Protein AF-A0A434CJX5-F1 (afdb_monomer_lite)

Secondary structure (DSSP, 8-state):
--HHHHHHHHHHHHHHHHHHHHHHHHHHTS-HHHHHHHHHTT--HHHHIIIIIHHHHHHHHHHHHHHHHHHHHHHGGGGGGGT--SHHHHHHHHHHHH--HHHHHHHHHHHHHHHHHHHHHHHHHHHHHHHHHHH-

Foldseek 3Di:
DDLVVVLVVVLCVVCVVVLVVLLVVLLVPFDVVLLVVCVVVVDDPVRCCVPGRVVRSCLSSLLVVLVVVLVSVVVSLVSLVVVDDDLNVVLVVVCVVPVPNPVSVVVSVVVNVCVSVVSVVVSVVVNVVSVVVVVD

Sequence (136 aa):
VSLLWRAIMALTIGYSAFISEVFRAGIQAVEKGQIEAAKALGLTRAQRFRLIVFPQAIRTILPPLGNDFVALVKDSSLVSVLGVADITQMGKVYAAGSFRFFETYSITAYIYLILTVGLSLALRALERRLRRQHEE

Radius of gyration: 21.04 Å; chains: 1; bounding box: 51×16×59 Å

Structure (mmCIF, N/CA/C/O backbone):
data_AF-A0A434CJX5-F1
#
_entry.id   AF-A0A434CJX5-F1
#
loop_
_atom_site.group_PDB
_atom_site.id
_atom_site.type_symbol
_atom_site.label_atom_id
_atom_site.label_alt_id
_atom_site.label_comp_id
_atom_site.label_asym_id
_atom_site.label_entity_id
_atom_site.label_seq_id
_atom_site.pdbx_PDB_ins_code
_atom_site.Cartn_x
_atom_site.Cartn_y
_atom_site.Cartn_z
_atom_site.occupancy
_atom_site.B_iso_or_equiv
_atom_site.auth_seq_id
_atom_site.auth_comp_id
_atom_site.auth_asym_id
_atom_site.auth_atom_id
_atom_site.pdbx_PDB_model_num
ATOM 1 N N . VAL A 1 1 ? 27.446 -2.596 3.047 1.00 60.84 1 VAL A N 1
ATOM 2 C CA . VAL A 1 1 ? 25.980 -2.675 2.822 1.00 60.84 1 VAL A CA 1
ATOM 3 C C . VAL A 1 1 ? 25.720 -2.549 1.329 1.00 60.84 1 VAL A C 1
ATOM 5 O O . VAL A 1 1 ? 26.142 -1.549 0.759 1.00 60.84 1 VAL A O 1
ATOM 8 N N . SER A 1 2 ? 25.118 -3.565 0.699 1.00 84.06 2 SER A N 1
ATOM 9 C CA . SER A 1 2 ? 24.783 -3.555 -0.739 1.00 84.06 2 SER A CA 1
ATOM 10 C C . SER A 1 2 ? 23.922 -2.336 -1.107 1.00 84.06 2 SER A C 1
ATOM 12 O O . SER A 1 2 ? 23.131 -1.874 -0.282 1.00 84.06 2 SER A O 1
ATOM 14 N N . LEU A 1 3 ? 24.058 -1.826 -2.338 1.00 82.81 3 LEU A N 1
ATOM 15 C CA . LEU A 1 3 ? 23.244 -0.726 -2.882 1.00 82.81 3 LEU A CA 1
ATOM 16 C C . LEU A 1 3 ? 21.737 -1.003 -2.730 1.00 82.81 3 LEU A C 1
ATOM 18 O O . LEU A 1 3 ? 20.974 -0.106 -2.382 1.00 82.81 3 LEU A O 1
ATOM 22 N N . LEU A 1 4 ? 21.337 -2.269 -2.873 1.00 83.81 4 LEU A N 1
ATOM 23 C CA . LEU A 1 4 ? 19.963 -2.730 -2.680 1.00 83.81 4 LEU A CA 1
ATOM 24 C C . LEU A 1 4 ? 19.443 -2.472 -1.255 1.00 83.81 4 LEU A C 1
ATOM 26 O O . LEU A 1 4 ? 18.337 -1.976 -1.080 1.00 83.81 4 LEU A O 1
ATOM 30 N N . TRP A 1 5 ? 20.246 -2.731 -0.222 1.00 87.06 5 TRP A N 1
ATOM 31 C CA . TRP A 1 5 ? 19.830 -2.484 1.164 1.00 87.06 5 TRP A CA 1
ATOM 32 C C . TRP A 1 5 ? 19.694 -0.994 1.473 1.00 87.06 5 TRP A C 1
ATOM 34 O O . TRP A 1 5 ? 18.794 -0.599 2.209 1.00 87.06 5 TRP A O 1
ATOM 44 N N . ARG A 1 6 ? 20.558 -0.154 0.890 1.00 87.50 6 ARG A N 1
ATOM 45 C CA . ARG A 1 6 ? 20.455 1.308 1.026 1.00 87.50 6 ARG A CA 1
ATOM 46 C C . ARG A 1 6 ? 19.155 1.825 0.417 1.00 87.50 6 ARG A C 1
ATOM 48 O O . ARG A 1 6 ? 18.479 2.636 1.041 1.00 87.50 6 ARG A O 1
ATOM 55 N N . ALA A 1 7 ? 18.788 1.305 -0.750 1.00 86.38 7 ALA A N 1
ATOM 56 C CA . ALA A 1 7 ? 17.527 1.614 -1.407 1.00 86.38 7 ALA A CA 1
ATOM 57 C C . ALA A 1 7 ? 16.306 1.192 -0.589 1.00 86.38 7 ALA A C 1
ATOM 59 O O . ALA A 1 7 ? 15.398 1.993 -0.388 1.00 86.38 7 ALA A O 1
ATOM 60 N N . ILE A 1 8 ? 16.309 -0.043 -0.075 1.00 88.44 8 ILE A N 1
ATOM 61 C CA . ILE A 1 8 ? 15.225 -0.551 0.771 1.00 88.44 8 ILE A CA 1
ATOM 62 C C . ILE A 1 8 ? 15.065 0.334 2.004 1.00 88.44 8 ILE A C 1
ATOM 64 O O . ILE A 1 8 ? 13.947 0.734 2.312 1.00 88.44 8 ILE A O 1
ATOM 68 N N . MET A 1 9 ? 16.158 0.691 2.685 1.00 90.38 9 MET A N 1
ATOM 69 C CA . MET A 1 9 ? 16.091 1.579 3.849 1.00 90.38 9 MET A CA 1
ATOM 70 C C . MET A 1 9 ? 15.559 2.967 3.482 1.00 90.38 9 MET A C 1
ATOM 72 O O . MET A 1 9 ? 14.695 3.477 4.188 1.00 90.38 9 MET A O 1
ATOM 76 N N . ALA A 1 10 ? 16.016 3.557 2.374 1.00 88.50 10 ALA A N 1
ATOM 77 C CA . ALA A 1 10 ? 15.545 4.865 1.921 1.00 88.50 10 ALA A CA 1
ATOM 78 C C . ALA A 1 10 ? 14.036 4.861 1.621 1.00 88.50 10 ALA A C 1
ATOM 80 O O . ALA A 1 10 ? 13.308 5.713 2.130 1.00 88.50 10 ALA A O 1
ATOM 81 N N . LEU A 1 11 ? 13.557 3.866 0.864 1.00 88.56 11 LEU A N 1
ATOM 82 C CA . LEU A 1 11 ? 12.132 3.701 0.564 1.00 88.56 11 LEU A CA 1
ATOM 83 C C . LEU A 1 11 ? 11.317 3.426 1.832 1.00 88.56 11 LEU A C 1
ATOM 85 O O . LEU A 1 11 ? 10.269 4.034 2.025 1.00 88.56 11 LEU A O 1
ATOM 89 N N . THR A 1 12 ? 11.817 2.564 2.723 1.00 90.88 12 THR A N 1
ATOM 90 C CA . THR A 1 12 ? 11.144 2.230 3.988 1.00 90.88 12 THR A CA 1
ATOM 91 C C . THR A 1 12 ? 10.971 3.468 4.854 1.00 90.88 12 THR A C 1
ATOM 93 O O . THR A 1 12 ? 9.871 3.729 5.329 1.00 90.88 12 THR A O 1
ATOM 96 N N . ILE A 1 13 ? 12.031 4.258 5.039 1.00 91.69 13 ILE A N 1
ATOM 97 C CA . ILE A 1 13 ? 11.969 5.484 5.837 1.00 91.69 13 ILE A CA 1
ATOM 98 C C . ILE A 1 13 ? 11.003 6.481 5.189 1.00 91.69 13 ILE A C 1
ATOM 100 O O . ILE A 1 13 ? 10.121 6.988 5.881 1.00 91.69 13 ILE A O 1
ATOM 104 N N . GLY A 1 14 ? 11.103 6.698 3.873 1.00 88.88 14 GLY A N 1
ATOM 105 C CA . GLY A 1 14 ? 10.236 7.630 3.146 1.00 88.88 14 GLY A CA 1
ATOM 106 C C . GLY A 1 14 ? 8.749 7.279 3.240 1.00 88.88 14 GLY A C 1
ATOM 107 O O . GLY A 1 14 ? 7.930 8.151 3.514 1.00 88.88 14 GLY A O 1
ATOM 108 N N . TYR A 1 15 ? 8.401 6.000 3.088 1.00 90.69 15 TYR A N 1
ATOM 109 C CA . TYR A 1 15 ? 7.010 5.540 3.129 1.00 90.69 15 TYR A CA 1
ATOM 110 C C . TYR A 1 15 ? 6.483 5.271 4.546 1.00 90.69 15 TYR A C 1
ATOM 112 O O . TYR A 1 15 ? 5.271 5.274 4.754 1.00 90.69 15 TYR A O 1
ATOM 120 N N . SER A 1 16 ? 7.355 5.081 5.543 1.00 92.38 16 SER A N 1
ATOM 121 C CA . SER A 1 16 ? 6.934 4.791 6.923 1.00 92.38 16 SER A CA 1
ATOM 122 C C . SER A 1 16 ? 6.038 5.876 7.523 1.00 92.38 16 SER A C 1
ATOM 124 O O . SER A 1 16 ? 5.084 5.552 8.228 1.00 92.38 16 SER A O 1
ATOM 126 N N . ALA A 1 17 ? 6.301 7.149 7.210 1.00 91.38 17 ALA A N 1
ATOM 127 C CA . ALA A 1 17 ? 5.495 8.272 7.679 1.00 91.38 17 ALA A CA 1
ATOM 128 C C . ALA A 1 17 ? 4.065 8.213 7.116 1.00 91.38 17 ALA A C 1
ATOM 130 O O . ALA A 1 17 ? 3.103 8.325 7.875 1.00 91.38 17 ALA A O 1
ATOM 131 N N . PHE A 1 18 ? 3.931 7.958 5.810 1.00 89.81 18 PHE A N 1
ATOM 132 C CA . PHE A 1 18 ? 2.636 7.812 5.138 1.00 89.81 18 PHE A CA 1
ATOM 133 C C . PHE A 1 18 ? 1.858 6.614 5.680 1.00 89.81 18 PHE A C 1
ATOM 135 O O . PHE A 1 18 ? 0.709 6.753 6.092 1.00 89.81 18 PHE A O 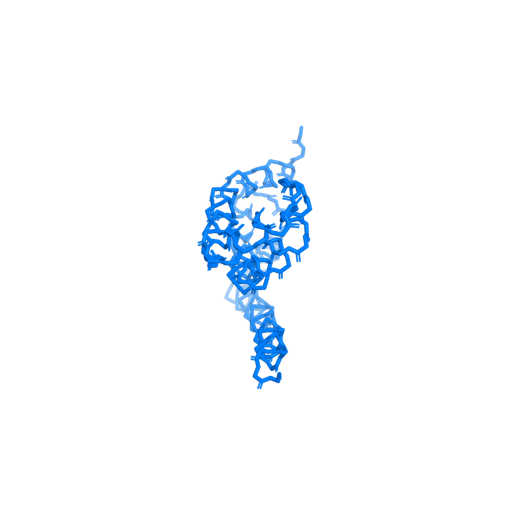1
ATOM 142 N N . ILE A 1 19 ? 2.515 5.455 5.778 1.00 93.50 19 ILE A N 1
ATOM 143 C CA . ILE A 1 19 ? 1.897 4.235 6.304 1.00 93.50 19 ILE A CA 1
ATOM 144 C C . ILE A 1 19 ? 1.442 4.449 7.756 1.00 93.50 19 ILE A C 1
ATOM 146 O O . ILE A 1 19 ? 0.319 4.089 8.102 1.00 93.50 19 ILE A O 1
ATOM 150 N N . SER A 1 20 ? 2.264 5.075 8.604 1.00 94.69 20 SER A N 1
ATOM 151 C CA . SER A 1 20 ? 1.902 5.383 9.996 1.00 94.69 20 SER A CA 1
ATOM 152 C C . SER A 1 20 ? 0.630 6.233 10.083 1.00 94.69 20 SER A C 1
ATOM 154 O O . SER A 1 20 ? -0.273 5.930 10.866 1.00 94.69 20 SER A O 1
ATOM 156 N N . GLU A 1 21 ? 0.517 7.251 9.230 1.00 94.19 21 GLU A N 1
ATOM 157 C CA . GLU A 1 21 ? -0.652 8.125 9.177 1.00 94.19 21 GLU A CA 1
ATOM 158 C C . GLU A 1 21 ? -1.902 7.391 8.678 1.00 94.19 21 GLU A C 1
ATOM 160 O O . GLU A 1 21 ? -2.982 7.552 9.248 1.00 94.19 21 GLU A O 1
ATOM 165 N N . VAL A 1 22 ? -1.754 6.508 7.689 1.00 94.19 22 VAL A N 1
ATOM 166 C CA . VAL A 1 22 ? -2.838 5.653 7.189 1.00 94.19 22 VAL A CA 1
ATOM 167 C C . VAL A 1 22 ? -3.354 4.714 8.287 1.00 94.19 22 VAL A C 1
ATOM 169 O O . VAL A 1 22 ? -4.566 4.616 8.500 1.00 94.19 22 VAL A O 1
ATOM 172 N N . PHE A 1 23 ? -2.462 4.074 9.051 1.00 94.81 23 PHE A N 1
ATOM 173 C CA . PHE A 1 23 ? -2.851 3.253 10.204 1.00 94.81 23 PHE A CA 1
ATOM 174 C C . PHE A 1 23 ? -3.541 4.082 11.295 1.00 94.81 23 PHE A C 1
ATOM 176 O O . PHE A 1 23 ? -4.570 3.665 11.834 1.00 94.81 23 PHE A O 1
ATOM 183 N N . ARG A 1 24 ? -3.009 5.269 11.610 1.00 95.00 24 ARG A N 1
ATOM 184 C CA . ARG A 1 24 ? -3.583 6.188 12.603 1.00 95.00 24 ARG A CA 1
ATOM 185 C C . ARG A 1 24 ? -4.994 6.624 12.207 1.00 95.00 24 ARG A C 1
ATOM 187 O O . ARG A 1 24 ? -5.911 6.523 13.024 1.00 95.00 24 ARG A O 1
ATOM 194 N N . ALA A 1 25 ? -5.169 7.074 10.967 1.00 93.75 25 ALA A N 1
ATOM 195 C CA . ALA A 1 25 ? -6.449 7.509 10.421 1.00 93.75 25 ALA A CA 1
ATOM 196 C C . ALA A 1 25 ? -7.464 6.360 10.398 1.00 93.75 25 ALA A C 1
ATOM 198 O O . ALA A 1 25 ? -8.603 6.533 10.825 1.00 93.75 25 ALA A O 1
ATOM 199 N N . GLY A 1 26 ? -7.040 5.161 9.994 1.00 93.56 26 GLY A N 1
ATOM 200 C CA . GLY A 1 26 ? -7.906 3.988 9.968 1.00 93.56 26 GLY A CA 1
ATOM 201 C C . GLY A 1 26 ? -8.389 3.530 11.344 1.00 93.56 26 GLY A C 1
ATOM 202 O O . GLY A 1 26 ? -9.549 3.155 11.491 1.00 93.56 26 GLY A O 1
ATOM 20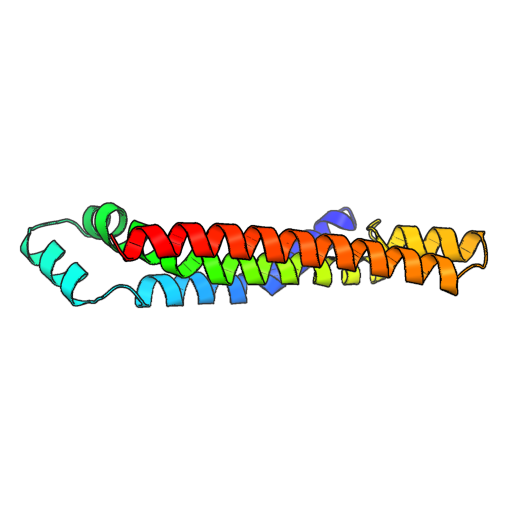3 N N . ILE A 1 27 ? -7.540 3.611 12.375 1.00 94.00 27 ILE A N 1
ATOM 204 C CA . ILE A 1 27 ? -7.949 3.332 13.762 1.00 94.00 27 ILE A CA 1
ATOM 205 C C . ILE A 1 27 ? -8.909 4.415 14.278 1.00 94.00 27 ILE A C 1
ATOM 207 O O . ILE A 1 27 ? -9.869 4.093 14.976 1.00 94.00 27 ILE A O 1
ATOM 211 N N . GLN A 1 28 ? -8.677 5.687 13.937 1.00 94.19 28 GLN A N 1
ATOM 212 C CA . GLN A 1 28 ? -9.552 6.798 14.337 1.00 94.19 28 GLN A CA 1
ATOM 213 C C . GLN A 1 28 ? -10.898 6.828 13.607 1.00 94.19 28 GLN A C 1
ATOM 215 O O . GLN A 1 28 ? -11.841 7.419 14.126 1.00 94.19 28 GLN A O 1
ATOM 220 N N . ALA A 1 29 ? -10.996 6.194 12.438 1.00 93.00 29 ALA A N 1
ATOM 221 C CA . ALA A 1 29 ? -12.239 6.084 11.684 1.00 93.00 29 ALA A CA 1
ATOM 222 C C . ALA A 1 29 ? -13.281 5.174 12.362 1.00 93.00 29 ALA A C 1
ATOM 224 O O . ALA A 1 29 ? -14.456 5.235 12.011 1.00 93.00 29 ALA A O 1
ATOM 225 N N . VAL A 1 30 ? -12.874 4.337 13.326 1.00 92.75 30 VAL A N 1
ATOM 226 C CA . VAL A 1 30 ? -13.799 3.483 14.084 1.00 92.75 30 VAL A CA 1
ATOM 227 C C . VAL A 1 30 ? -14.657 4.339 15.013 1.00 92.75 30 VAL A C 1
ATOM 229 O O . VAL A 1 30 ? -14.149 5.150 15.791 1.00 92.75 30 VAL A O 1
ATOM 232 N N . GLU A 1 31 ? -15.971 4.134 14.958 1.00 93.94 31 GLU A N 1
ATOM 233 C CA . GLU A 1 31 ? -16.929 4.918 15.727 1.00 93.94 31 GLU A CA 1
ATOM 234 C C . GLU A 1 31 ? -16.693 4.784 17.240 1.00 93.94 31 GLU A C 1
ATOM 236 O O . GLU A 1 31 ? -16.635 3.685 17.804 1.00 93.94 31 GLU A O 1
ATOM 241 N N . LYS A 1 32 ? -16.618 5.925 17.935 1.00 92.31 32 LYS A N 1
ATOM 242 C CA . LYS A 1 32 ? -16.434 5.958 19.395 1.00 92.31 32 LYS A CA 1
ATOM 243 C C . LYS A 1 32 ? -17.555 5.223 20.138 1.00 92.31 32 LYS A C 1
ATOM 245 O O . LYS A 1 32 ? -17.278 4.592 21.155 1.00 92.31 32 LYS A O 1
ATOM 250 N N . GLY A 1 33 ? -18.784 5.247 19.612 1.00 93.81 33 GLY A N 1
ATOM 251 C CA . GLY A 1 33 ? -19.939 4.554 20.189 1.00 93.81 33 GLY A CA 1
ATOM 252 C C . GLY A 1 33 ? -19.707 3.054 20.364 1.00 93.81 33 GLY A C 1
ATOM 253 O O . GLY A 1 33 ? -19.988 2.509 21.428 1.00 93.81 33 GLY A O 1
ATOM 254 N N . GLN A 1 34 ? -19.082 2.393 19.388 1.00 93.19 34 GLN A N 1
ATOM 255 C CA . GLN A 1 34 ? -18.755 0.971 19.500 1.00 93.19 34 GLN A CA 1
ATOM 256 C C . GLN A 1 34 ? -17.692 0.688 20.566 1.00 93.19 34 GLN A C 1
ATOM 258 O O . GLN A 1 34 ? -17.748 -0.332 21.252 1.00 93.19 34 GLN A O 1
ATOM 263 N N . ILE A 1 35 ? -16.729 1.596 20.737 1.00 93.56 35 ILE A N 1
ATOM 264 C CA . ILE A 1 35 ? -15.678 1.474 21.755 1.00 93.56 35 ILE A CA 1
ATOM 265 C C . ILE A 1 35 ? -16.261 1.634 23.166 1.00 93.56 35 ILE A C 1
ATOM 267 O O . ILE A 1 35 ? -15.839 0.917 24.083 1.00 93.56 35 ILE A O 1
ATOM 271 N N . GLU A 1 36 ? -17.217 2.549 23.339 1.00 94.56 36 GLU A N 1
ATOM 272 C CA . GLU A 1 36 ? -17.932 2.762 24.602 1.00 94.56 36 GLU A CA 1
ATOM 273 C C . GLU A 1 36 ? -18.935 1.634 24.891 1.00 94.56 36 GLU A C 1
ATOM 275 O O . GLU A 1 36 ? -18.962 1.127 26.010 1.00 94.56 36 GLU A O 1
ATOM 280 N N . ALA A 1 37 ? -19.672 1.137 23.891 1.00 94.69 37 ALA A N 1
ATOM 281 C CA . ALA A 1 37 ? -20.554 -0.025 24.041 1.00 94.69 37 ALA A CA 1
ATOM 282 C C . ALA A 1 37 ? -19.771 -1.272 24.482 1.00 94.69 37 ALA A C 1
ATOM 284 O O . ALA A 1 37 ? -20.131 -1.956 25.438 1.00 94.69 37 ALA A O 1
ATOM 285 N N . ALA A 1 38 ? -18.624 -1.520 23.851 1.00 93.94 38 ALA A N 1
ATOM 286 C CA . ALA A 1 38 ? -17.727 -2.602 24.228 1.00 93.94 38 ALA A CA 1
ATOM 287 C C . ALA A 1 38 ? -17.190 -2.467 25.660 1.00 93.94 38 ALA A C 1
ATOM 289 O O . ALA A 1 38 ? -16.980 -3.462 26.353 1.00 93.94 38 ALA A O 1
ATOM 290 N N . LYS A 1 39 ? -16.950 -1.228 26.101 1.00 94.81 39 LYS A N 1
ATOM 291 C CA . LYS A 1 39 ? -16.515 -0.920 27.466 1.00 94.81 39 LYS A CA 1
ATOM 292 C C . LYS A 1 39 ? -17.638 -1.181 28.470 1.00 94.81 39 LYS A C 1
ATOM 294 O O . LYS A 1 39 ? -17.363 -1.753 29.519 1.00 94.81 39 LYS A O 1
ATOM 299 N N . ALA A 1 40 ? -18.876 -0.817 28.134 1.00 96.12 40 ALA A N 1
ATOM 300 C CA . ALA A 1 40 ? -20.059 -1.091 28.948 1.00 96.12 40 ALA A CA 1
ATOM 301 C C . ALA A 1 40 ? -20.328 -2.599 29.098 1.00 96.12 40 ALA A C 1
ATOM 303 O O . ALA A 1 40 ? -20.743 -3.044 30.162 1.00 96.12 40 ALA A O 1
ATOM 304 N N . LEU A 1 41 ? -19.994 -3.396 28.077 1.00 95.44 41 LEU A N 1
ATOM 305 C CA . LEU A 1 41 ? -20.035 -4.865 28.116 1.00 95.44 41 LEU A CA 1
ATOM 306 C C . LEU A 1 41 ? -18.878 -5.507 28.912 1.00 95.44 41 LEU A C 1
ATOM 308 O O . LEU A 1 41 ? -18.749 -6.728 28.933 1.00 95.44 41 LEU A O 1
ATOM 312 N N . GLY A 1 42 ? -18.011 -4.712 29.549 1.00 96.06 42 GLY A N 1
ATOM 313 C CA . GLY A 1 42 ? -16.914 -5.211 30.383 1.00 96.06 42 GLY A CA 1
ATOM 314 C C . GLY A 1 42 ? -15.685 -5.707 29.612 1.00 96.06 42 GLY A C 1
ATOM 315 O O . GLY A 1 42 ? -14.801 -6.324 30.206 1.00 96.06 42 GLY A O 1
ATOM 316 N N . LEU A 1 43 ? -15.577 -5.439 28.303 1.00 96.38 43 LEU A N 1
ATOM 317 C CA . LEU A 1 43 ? -14.421 -5.877 27.519 1.00 96.38 43 LEU A CA 1
ATOM 318 C C . LEU A 1 43 ? -13.150 -5.102 27.901 1.00 96.38 43 LEU A C 1
ATOM 320 O O . LEU A 1 43 ? -13.090 -3.865 27.884 1.00 96.38 43 LEU A O 1
ATOM 324 N N . THR A 1 44 ? -12.073 -5.845 28.157 1.00 96.50 44 THR A N 1
ATOM 325 C CA . THR A 1 44 ? -10.739 -5.281 28.407 1.00 96.50 44 THR A CA 1
ATOM 326 C C . THR A 1 44 ? -10.222 -4.522 27.183 1.00 96.50 44 THR A C 1
ATOM 328 O O . THR A 1 44 ? -10.648 -4.747 26.049 1.00 96.50 44 THR A O 1
ATOM 331 N N . ARG A 1 45 ? -9.250 -3.620 27.369 1.00 94.12 45 ARG A N 1
ATOM 332 C CA . ARG A 1 45 ? -8.673 -2.831 26.262 1.00 94.12 45 ARG A CA 1
ATOM 333 C C . ARG A 1 45 ? -8.146 -3.711 25.117 1.00 94.12 45 ARG A C 1
ATOM 335 O O . ARG A 1 45 ? -8.367 -3.380 23.956 1.00 94.12 45 ARG A O 1
ATOM 342 N N . ALA A 1 46 ? -7.508 -4.837 25.442 1.00 96.12 46 ALA A N 1
ATOM 343 C CA . ALA A 1 46 ? -6.993 -5.781 24.453 1.00 96.12 46 ALA A CA 1
ATOM 344 C C . ALA A 1 46 ? -8.118 -6.499 23.689 1.00 96.12 46 ALA A C 1
ATOM 346 O O . ALA A 1 46 ? -8.044 -6.625 22.468 1.00 96.12 46 ALA A O 1
ATOM 347 N N . GLN A 1 47 ? -9.186 -6.914 24.380 1.00 95.81 47 GLN A N 1
ATOM 348 C CA . GLN A 1 47 ? -10.361 -7.520 23.741 1.00 95.81 47 GLN A CA 1
ATOM 349 C C . GLN A 1 47 ? -11.070 -6.525 22.821 1.00 95.81 47 GLN A C 1
ATOM 351 O O . GLN A 1 47 ? -11.344 -6.860 21.672 1.00 95.81 47 GLN A O 1
ATOM 356 N N . ARG A 1 48 ? -11.297 -5.289 23.285 1.00 95.56 48 ARG A N 1
ATOM 357 C CA . ARG A 1 48 ? -11.902 -4.219 22.475 1.00 95.56 48 ARG A CA 1
ATOM 358 C C . ARG A 1 48 ? -11.095 -3.941 21.215 1.00 95.56 48 ARG A C 1
ATOM 360 O O . ARG A 1 48 ? -11.662 -3.851 20.130 1.00 95.56 48 ARG A O 1
ATOM 367 N N . PHE A 1 49 ? -9.770 -3.852 21.339 1.00 95.00 49 PHE A N 1
ATOM 368 C CA . PHE A 1 49 ? -8.917 -3.649 20.176 1.00 95.00 49 PHE A CA 1
ATOM 369 C C . PHE A 1 49 ? -8.995 -4.830 19.205 1.00 95.00 49 PHE A C 1
ATOM 371 O O . PHE A 1 49 ? -9.304 -4.634 18.037 1.00 95.00 49 PHE A O 1
ATOM 378 N N . ARG A 1 50 ? -8.772 -6.060 19.682 1.00 95.69 50 ARG A N 1
ATOM 379 C CA . ARG A 1 50 ? -8.698 -7.252 18.825 1.00 95.69 50 ARG A CA 1
ATOM 380 C C . ARG A 1 50 ? -10.023 -7.600 18.146 1.00 95.69 50 ARG A C 1
ATOM 382 O O . ARG A 1 50 ? -10.006 -8.053 17.009 1.00 95.69 50 ARG A O 1
ATOM 389 N N . LEU A 1 51 ? -11.145 -7.442 18.848 1.00 94.81 51 LEU A N 1
ATOM 390 C CA . LEU A 1 51 ? -12.454 -7.915 18.387 1.00 94.81 51 LEU A CA 1
ATOM 391 C C . LEU A 1 51 ? -13.263 -6.845 17.650 1.00 94.81 51 LEU A C 1
ATOM 393 O O . LEU A 1 51 ? -14.099 -7.196 16.829 1.00 94.81 51 LEU A O 1
ATOM 397 N N . ILE A 1 52 ? -13.036 -5.560 17.942 1.00 94.12 52 ILE A N 1
ATOM 398 C CA . ILE A 1 52 ? -13.896 -4.474 17.449 1.00 94.12 52 ILE A CA 1
ATOM 399 C C . ILE A 1 52 ? -13.081 -3.487 16.626 1.00 94.12 52 ILE A C 1
ATOM 401 O O . ILE A 1 52 ? -13.347 -3.325 15.438 1.00 94.12 52 ILE A O 1
ATOM 405 N N . VAL A 1 53 ? -12.066 -2.858 17.224 1.00 95.00 53 VAL A N 1
ATOM 406 C CA . VAL A 1 53 ? -11.325 -1.774 16.556 1.00 95.00 53 VAL A CA 1
ATOM 407 C C . VAL A 1 53 ? -10.501 -2.301 15.385 1.00 95.00 53 VAL A C 1
ATOM 409 O O . VAL A 1 53 ? -10.622 -1.791 14.281 1.00 95.00 53 VAL A O 1
ATOM 412 N N . PHE A 1 54 ? -9.682 -3.331 15.592 1.00 94.19 54 PHE A N 1
ATOM 413 C CA . PHE A 1 54 ? -8.747 -3.827 14.583 1.00 94.19 54 PHE A CA 1
ATOM 414 C C . PHE A 1 54 ? -9.439 -4.397 13.329 1.00 94.19 54 PHE A C 1
ATOM 416 O O . PHE A 1 54 ? -9.065 -3.983 12.230 1.00 94.19 54 PHE A O 1
ATOM 423 N N . PRO A 1 55 ? -10.470 -5.263 13.432 1.00 92.19 55 PRO A N 1
ATOM 424 C CA . PRO A 1 55 ? -11.158 -5.795 12.254 1.00 92.19 55 PRO A CA 1
ATOM 425 C C . PRO A 1 55 ? -11.885 -4.729 11.428 1.00 92.19 55 PRO A C 1
ATOM 427 O O . PRO A 1 55 ? -12.063 -4.910 10.227 1.00 92.19 55 PRO A O 1
ATOM 430 N N . GLN A 1 56 ? -12.306 -3.626 12.048 1.00 92.56 56 GLN A N 1
ATOM 431 C CA . GLN A 1 56 ? -12.944 -2.512 11.344 1.00 92.56 56 GLN A CA 1
ATOM 432 C C . GLN A 1 56 ? -11.911 -1.554 10.762 1.00 92.56 56 GLN A C 1
ATOM 434 O O . GLN A 1 56 ? -11.977 -1.229 9.580 1.00 92.56 56 GLN A O 1
ATOM 439 N N . ALA A 1 57 ? -10.899 -1.190 11.551 1.00 93.56 57 ALA A N 1
ATOM 440 C CA . ALA A 1 57 ? -9.801 -0.347 11.105 1.00 93.56 57 ALA A CA 1
ATOM 441 C C . ALA A 1 57 ? -9.097 -0.948 9.884 1.00 93.56 57 ALA A C 1
ATOM 443 O O . ALA A 1 57 ? -8.866 -0.238 8.913 1.00 93.56 57 ALA A O 1
ATOM 444 N N . ILE A 1 58 ? -8.811 -2.259 9.870 1.00 92.00 58 ILE A N 1
ATOM 445 C CA . ILE A 1 58 ? -8.101 -2.885 8.745 1.00 92.00 58 ILE A CA 1
ATOM 446 C C . ILE A 1 58 ? -8.874 -2.778 7.425 1.00 92.00 58 ILE A C 1
ATOM 448 O O . ILE A 1 58 ? -8.267 -2.597 6.374 1.00 92.00 58 ILE A O 1
ATOM 452 N N . 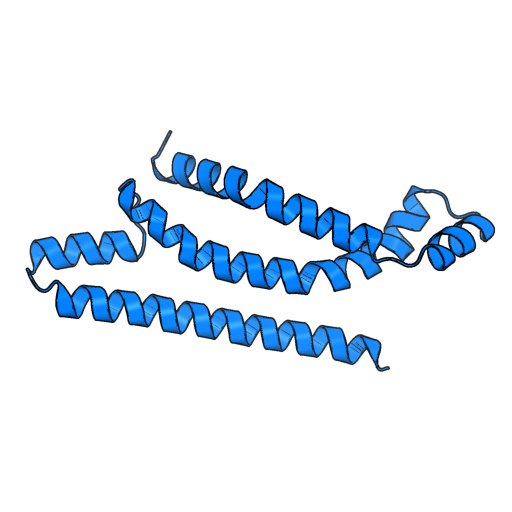ARG A 1 59 ? -10.211 -2.811 7.469 1.00 87.38 59 ARG A N 1
ATOM 453 C CA . ARG A 1 59 ? -11.059 -2.639 6.279 1.00 87.38 59 ARG A CA 1
ATOM 454 C C . ARG A 1 59 ? -10.945 -1.226 5.709 1.00 87.38 59 ARG A C 1
ATOM 456 O O . ARG A 1 59 ? -10.952 -1.072 4.494 1.00 87.38 59 ARG A O 1
ATOM 463 N N . THR A 1 60 ? -10.784 -0.225 6.572 1.00 89.81 60 THR A N 1
ATOM 464 C CA . THR A 1 60 ? -10.563 1.177 6.184 1.00 89.81 60 THR A CA 1
ATOM 465 C C . THR A 1 60 ? -9.121 1.437 5.736 1.00 89.81 60 THR A C 1
ATO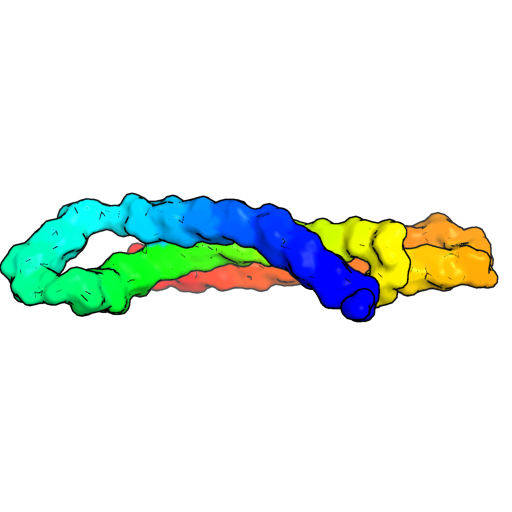M 467 O O . THR A 1 60 ? -8.889 2.257 4.855 1.00 89.81 60 THR A O 1
ATOM 470 N N . ILE A 1 61 ? -8.150 0.731 6.321 1.00 93.25 61 ILE A N 1
ATOM 471 C CA . ILE A 1 61 ? -6.708 0.877 6.055 1.00 93.25 61 ILE A CA 1
ATOM 472 C C . ILE A 1 61 ? -6.297 0.215 4.730 1.00 93.25 61 ILE A C 1
ATOM 474 O O . ILE A 1 61 ? -5.417 0.719 4.035 1.00 93.25 61 ILE A O 1
ATOM 478 N N . LEU A 1 62 ? -6.909 -0.916 4.366 1.00 89.88 62 LEU A N 1
ATOM 479 C CA . LEU A 1 62 ? -6.496 -1.713 3.204 1.00 89.88 62 LEU A CA 1
ATOM 480 C C . LEU A 1 62 ? -6.562 -0.964 1.856 1.00 89.88 62 LEU A C 1
ATOM 482 O O . LEU A 1 62 ? -5.588 -1.066 1.108 1.00 89.88 62 LEU A O 1
ATOM 486 N N . PRO A 1 63 ? -7.632 -0.212 1.521 1.00 88.44 63 PRO A N 1
ATOM 487 C CA . PRO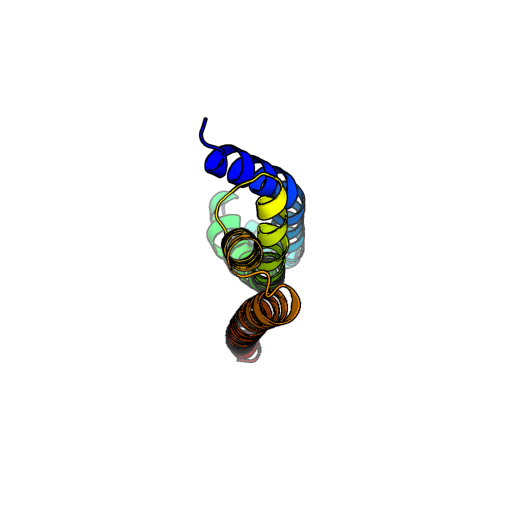 A 1 63 ? -7.686 0.545 0.268 1.00 88.44 63 PRO A CA 1
ATOM 488 C C . PRO A 1 63 ? -6.547 1.573 0.100 1.00 88.44 63 PRO A C 1
ATOM 490 O O . PRO A 1 63 ? -5.810 1.469 -0.885 1.00 88.44 63 PRO A O 1
ATOM 493 N N . PRO A 1 64 ? -6.310 2.516 1.042 1.00 90.00 64 PRO A N 1
ATOM 494 C CA . PRO A 1 64 ? -5.213 3.476 0.906 1.00 90.00 64 PRO A CA 1
ATOM 495 C C . PRO A 1 64 ? -3.832 2.809 0.931 1.00 90.00 64 PRO A C 1
ATOM 497 O O . PRO A 1 64 ? -2.978 3.197 0.138 1.00 90.00 64 PRO A O 1
ATOM 500 N N . LEU A 1 65 ? -3.620 1.755 1.734 1.00 90.44 65 LEU A N 1
ATOM 501 C CA . LEU A 1 65 ? -2.362 0.994 1.687 1.00 90.44 65 LEU A CA 1
ATOM 502 C C . LEU A 1 65 ? -2.098 0.381 0.310 1.00 90.44 65 LEU A C 1
ATOM 504 O O . LEU A 1 65 ? -0.960 0.362 -0.154 1.00 90.44 65 LEU A O 1
ATOM 508 N N . GLY A 1 66 ? -3.135 -0.138 -0.346 1.00 88.44 66 GLY A N 1
ATOM 509 C CA . GLY A 1 66 ? -3.007 -0.672 -1.694 1.00 88.44 66 GLY A CA 1
ATOM 510 C C . GLY A 1 66 ? -2.640 0.405 -2.712 1.00 88.44 66 GLY A C 1
ATOM 511 O O . GLY A 1 66 ? -1.823 0.159 -3.599 1.00 88.44 66 GLY A O 1
ATOM 512 N N . ASN A 1 67 ? -3.193 1.610 -2.572 1.00 88.31 67 ASN A N 1
ATOM 513 C CA . ASN A 1 67 ? -2.836 2.738 -3.427 1.00 88.31 67 ASN A CA 1
ATOM 514 C C . ASN A 1 67 ? -1.374 3.169 -3.220 1.00 88.31 67 ASN A C 1
ATOM 516 O O . ASN A 1 67 ? -0.638 3.324 -4.198 1.00 88.31 67 ASN A O 1
ATOM 520 N N . ASP A 1 68 ? -0.931 3.278 -1.966 1.00 90.19 68 ASP A N 1
ATOM 521 C CA . ASP A 1 68 ? 0.463 3.592 -1.631 1.00 90.19 68 ASP A CA 1
ATOM 522 C C . ASP A 1 68 ? 1.422 2.506 -2.133 1.00 90.19 68 ASP A C 1
ATOM 524 O O . ASP A 1 68 ? 2.514 2.814 -2.601 1.00 90.19 68 ASP A O 1
ATOM 528 N N . PHE A 1 69 ? 1.005 1.237 -2.133 1.00 88.12 69 PHE A N 1
ATOM 529 C CA . PHE A 1 69 ? 1.780 0.148 -2.726 1.00 88.12 69 PHE A CA 1
ATOM 530 C C . PHE A 1 69 ? 1.963 0.321 -4.243 1.00 88.12 69 PHE A C 1
ATOM 532 O O . PHE A 1 69 ? 3.072 0.166 -4.754 1.00 88.12 69 PHE A O 1
ATOM 539 N N . VAL A 1 70 ? 0.908 0.691 -4.979 1.00 88.69 70 VAL A N 1
ATOM 540 C CA . VAL A 1 70 ? 1.013 0.983 -6.422 1.00 88.69 70 VAL A CA 1
ATOM 541 C C . VAL A 1 70 ? 1.933 2.182 -6.679 1.00 88.69 70 VAL A C 1
ATOM 543 O O . VAL A 1 70 ? 2.696 2.178 -7.650 1.00 88.69 70 VAL A O 1
ATOM 546 N N . ALA A 1 71 ? 1.887 3.204 -5.821 1.00 88.06 71 ALA A N 1
ATOM 547 C CA . ALA A 1 71 ? 2.790 4.349 -5.895 1.00 88.06 71 ALA A CA 1
ATOM 548 C C . ALA A 1 71 ? 4.251 3.942 -5.640 1.00 88.06 71 ALA A C 1
ATOM 550 O O . ALA A 1 71 ? 5.105 4.219 -6.482 1.00 88.06 71 ALA A O 1
ATOM 551 N N . LEU A 1 72 ? 4.511 3.181 -4.571 1.00 89.44 72 LEU A N 1
ATOM 552 C CA . LEU A 1 72 ? 5.836 2.680 -4.192 1.00 89.44 72 LEU A CA 1
ATOM 553 C C . LEU A 1 72 ? 6.504 1.914 -5.335 1.00 89.44 72 LEU A C 1
ATOM 555 O O . LEU A 1 72 ? 7.698 2.063 -5.586 1.00 89.44 72 LEU A O 1
ATOM 559 N N . VAL A 1 73 ? 5.738 1.098 -6.055 1.00 87.00 73 VAL A N 1
ATOM 560 C CA . VAL A 1 73 ? 6.259 0.328 -7.184 1.00 87.00 73 VAL A CA 1
ATOM 561 C C . VAL A 1 73 ? 6.749 1.239 -8.315 1.00 87.00 73 VAL A C 1
ATOM 563 O O . VAL A 1 73 ? 7.803 0.973 -8.895 1.00 87.00 73 VAL A O 1
ATOM 566 N N . LYS A 1 74 ? 6.059 2.349 -8.594 1.00 85.56 74 LYS A N 1
ATOM 567 C CA . LYS A 1 74 ? 6.548 3.355 -9.550 1.00 85.56 74 LYS A CA 1
ATOM 568 C C . LYS A 1 74 ? 7.766 4.090 -8.999 1.00 85.56 74 LYS A C 1
ATOM 570 O O . LYS A 1 74 ? 8.769 4.200 -9.701 1.00 85.56 74 LYS A O 1
ATOM 575 N N . ASP A 1 75 ? 7.716 4.523 -7.745 1.00 84.12 75 ASP A N 1
ATOM 576 C CA . ASP A 1 75 ? 8.795 5.285 -7.105 1.00 84.12 75 ASP A CA 1
ATOM 577 C C . ASP A 1 75 ? 10.082 4.468 -6.945 1.00 84.12 75 ASP A C 1
ATOM 579 O O . ASP A 1 75 ? 11.181 5.021 -6.961 1.00 84.12 75 ASP A O 1
ATOM 583 N N . SER A 1 76 ? 9.974 3.137 -6.883 1.00 84.81 76 SER A N 1
ATOM 584 C CA . SER A 1 76 ? 11.131 2.239 -6.861 1.00 84.81 76 SER A CA 1
ATOM 585 C C . SER A 1 76 ? 12.043 2.404 -8.084 1.00 84.81 76 SER A C 1
ATOM 587 O O . SER A 1 76 ? 13.246 2.196 -7.964 1.00 84.81 76 SER A O 1
ATOM 589 N N . SER A 1 77 ? 11.509 2.877 -9.220 1.00 80.88 77 SER A N 1
ATOM 590 C CA . SER A 1 77 ? 12.287 3.194 -10.430 1.00 80.88 77 SER A CA 1
ATOM 591 C C . SER A 1 77 ? 13.315 4.316 -10.233 1.00 80.88 77 SER A C 1
ATOM 593 O O . SER A 1 77 ? 14.317 4.392 -10.952 1.00 80.88 77 SER A O 1
ATOM 595 N N . LEU A 1 78 ? 13.102 5.191 -9.243 1.00 77.56 78 LEU A N 1
ATOM 596 C CA . LEU A 1 78 ? 14.031 6.270 -8.906 1.00 77.56 78 LEU A CA 1
ATOM 597 C C . LEU A 1 78 ? 15.346 5.716 -8.343 1.00 77.56 78 LEU A C 1
ATOM 599 O O . LEU A 1 78 ? 16.405 6.326 -8.501 1.00 77.56 78 LEU A O 1
ATOM 603 N N . VAL A 1 79 ? 15.304 4.523 -7.744 1.00 79.25 79 VAL A N 1
ATOM 604 C CA . VAL A 1 79 ? 16.483 3.844 -7.207 1.00 79.25 79 VAL A CA 1
ATOM 605 C C . VAL A 1 79 ? 17.473 3.466 -8.320 1.00 79.25 79 VAL A C 1
ATOM 607 O O . VAL A 1 79 ? 18.679 3.421 -8.069 1.00 79.25 79 VAL A O 1
ATOM 610 N N . SER A 1 80 ? 17.020 3.315 -9.571 1.00 71.44 80 SER A N 1
ATOM 611 C CA . SER A 1 80 ? 17.905 3.168 -10.738 1.00 71.44 80 SER A CA 1
ATOM 612 C C . SER A 1 80 ? 18.986 4.247 -10.827 1.00 71.44 80 SER A C 1
ATOM 614 O O . SER A 1 80 ? 20.103 3.979 -11.264 1.00 71.44 80 SER A O 1
ATOM 616 N N . VAL A 1 81 ? 18.690 5.477 -10.386 1.00 67.75 81 VAL A N 1
ATOM 617 C CA . VAL A 1 81 ? 19.645 6.598 -10.387 1.00 67.75 81 VAL A CA 1
ATOM 618 C C . VAL A 1 81 ? 20.807 6.339 -9.423 1.00 67.75 81 VAL A C 1
ATOM 620 O O . VAL A 1 81 ? 21.926 6.770 -9.679 1.00 67.75 81 VAL A O 1
ATOM 623 N N . LEU A 1 82 ? 20.572 5.572 -8.355 1.00 70.19 82 LEU A N 1
ATOM 624 C CA . LEU A 1 82 ? 21.591 5.150 -7.390 1.00 70.19 82 LEU A CA 1
ATOM 625 C C . LEU A 1 82 ? 22.404 3.934 -7.869 1.00 70.19 82 LEU A C 1
ATOM 627 O O . LEU A 1 82 ? 23.226 3.414 -7.117 1.00 70.19 82 LEU A O 1
ATOM 631 N N . GLY A 1 83 ? 22.178 3.454 -9.095 1.00 61.12 83 GLY A N 1
ATOM 632 C CA . GLY A 1 83 ? 22.903 2.322 -9.669 1.00 61.12 83 GLY A CA 1
ATOM 633 C C . GLY A 1 83 ? 22.385 0.949 -9.239 1.00 61.12 83 GLY A C 1
ATOM 634 O O . GLY A 1 83 ? 23.038 -0.060 -9.505 1.00 61.12 83 GLY A O 1
ATOM 635 N N . VAL A 1 84 ? 21.228 0.881 -8.574 1.00 76.12 84 VAL A N 1
ATOM 636 C CA . VAL A 1 84 ? 20.582 -0.397 -8.250 1.00 76.12 84 VAL A CA 1
ATOM 637 C C . VAL A 1 84 ? 19.986 -0.991 -9.519 1.00 76.12 84 VAL A C 1
ATOM 639 O O . VAL A 1 84 ? 19.308 -0.299 -10.272 1.00 76.12 84 VAL A O 1
ATOM 642 N N . ALA A 1 85 ? 20.242 -2.279 -9.746 1.00 74.12 85 ALA A N 1
ATOM 643 C CA . ALA A 1 85 ? 19.695 -3.028 -10.869 1.00 74.12 85 ALA A CA 1
ATOM 644 C C . ALA A 1 85 ? 18.180 -3.242 -10.699 1.00 74.12 85 ALA A C 1
ATOM 646 O O . ALA A 1 85 ? 17.743 -4.238 -10.129 1.00 74.12 85 ALA A O 1
ATOM 647 N N . ASP A 1 86 ? 17.392 -2.291 -11.187 1.00 79.25 86 ASP A N 1
ATOM 648 C CA . ASP A 1 86 ? 15.945 -2.390 -11.369 1.00 79.25 86 ASP A CA 1
ATOM 649 C C . ASP A 1 86 ? 15.585 -2.383 -12.872 1.00 79.25 86 ASP A C 1
ATOM 651 O O . ASP A 1 86 ? 16.461 -2.370 -13.742 1.00 79.25 86 ASP A O 1
ATOM 655 N N . ILE A 1 87 ? 14.287 -2.399 -13.196 1.00 79.75 87 ILE A N 1
ATOM 656 C CA . ILE A 1 87 ? 13.796 -2.413 -14.587 1.00 79.75 87 ILE A CA 1
ATOM 657 C C . ILE A 1 87 ? 14.348 -1.210 -15.373 1.00 79.75 87 ILE A C 1
ATOM 659 O O . ILE A 1 87 ? 14.776 -1.351 -16.520 1.00 79.75 87 ILE A O 1
ATOM 663 N N . THR A 1 88 ? 14.396 -0.035 -14.743 1.00 83.62 88 THR A N 1
ATOM 664 C CA . THR A 1 88 ? 14.881 1.200 -15.373 1.00 83.62 88 THR A CA 1
ATOM 665 C C . THR A 1 88 ? 16.389 1.159 -15.609 1.00 83.62 88 THR A C 1
ATOM 667 O O . THR A 1 88 ? 16.868 1.606 -16.653 1.00 83.62 88 THR A O 1
ATOM 670 N N . GLN A 1 89 ? 17.152 0.591 -14.678 1.00 83.56 89 GLN A N 1
ATOM 671 C CA . GLN A 1 89 ? 18.595 0.451 -14.796 1.00 83.56 89 GLN A CA 1
ATOM 672 C C . GLN A 1 89 ? 18.983 -0.574 -15.860 1.00 83.56 89 GLN A C 1
ATOM 674 O O . GLN A 1 89 ? 19.920 -0.336 -16.618 1.00 83.56 89 GLN A O 1
ATOM 679 N N . MET A 1 90 ? 18.241 -1.677 -15.982 1.00 83.19 90 MET A N 1
ATOM 680 C CA . MET A 1 90 ? 18.440 -2.627 -17.081 1.00 83.19 90 MET A CA 1
ATOM 681 C C . MET A 1 90 ? 18.161 -1.976 -18.440 1.00 83.19 90 MET A C 1
ATOM 683 O O . MET A 1 90 ? 18.950 -2.145 -19.371 1.00 83.19 90 MET A O 1
ATOM 687 N N . GLY A 1 91 ? 17.105 -1.159 -18.535 1.00 82.94 91 GLY A N 1
ATOM 688 C CA . GLY A 1 91 ? 16.831 -0.350 -19.724 1.00 82.94 91 GLY A CA 1
ATOM 689 C C . GLY A 1 91 ? 17.980 0.608 -20.057 1.00 82.94 91 GLY A C 1
ATOM 690 O O . GLY A 1 91 ? 18.448 0.641 -21.192 1.00 82.94 91 GLY A O 1
ATOM 691 N N . LYS A 1 92 ? 18.510 1.330 -19.062 1.00 82.94 92 LYS A N 1
ATOM 692 C CA . LYS A 1 92 ? 19.674 2.221 -19.230 1.00 82.94 92 LYS A CA 1
ATOM 693 C C . LYS A 1 92 ? 20.908 1.481 -19.752 1.00 82.94 92 LYS A C 1
ATOM 695 O O . LYS A 1 92 ? 21.533 1.947 -20.702 1.00 82.94 92 LYS A O 1
ATOM 700 N N . VAL A 1 93 ? 21.247 0.334 -19.158 1.00 85.38 93 VAL A N 1
ATOM 701 C CA . VAL A 1 93 ? 22.413 -0.475 -19.558 1.00 85.38 93 VAL A CA 1
ATOM 702 C C . VAL A 1 93 ? 22.261 -0.981 -20.995 1.00 85.38 93 VAL A C 1
ATOM 704 O O . VAL A 1 93 ? 23.198 -0.879 -21.785 1.00 85.38 93 VAL A O 1
ATOM 707 N N . TYR A 1 94 ? 21.073 -1.463 -21.367 1.00 87.62 94 TYR A N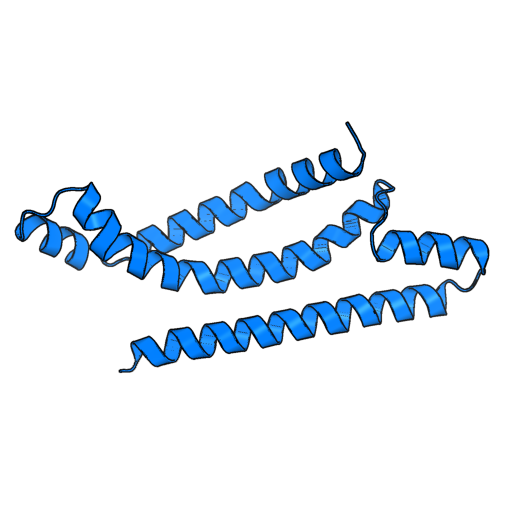 1
ATOM 708 C CA . TYR A 1 94 ? 20.809 -1.927 -22.729 1.00 87.62 94 TYR A CA 1
ATOM 709 C C . TYR A 1 94 ? 20.846 -0.785 -23.753 1.00 87.62 94 TYR A C 1
ATOM 711 O O . TYR A 1 94 ? 21.442 -0.925 -24.823 1.00 87.62 94 TYR A O 1
ATOM 719 N N . ALA A 1 95 ? 20.255 0.366 -23.425 1.00 87.81 95 ALA A N 1
ATOM 720 C CA . ALA A 1 95 ? 20.274 1.546 -24.284 1.00 87.81 95 ALA A CA 1
ATOM 721 C C . ALA A 1 95 ? 21.702 2.068 -24.502 1.00 87.81 95 ALA A C 1
ATOM 723 O O . ALA A 1 95 ? 22.047 2.440 -25.618 1.00 87.81 95 ALA A O 1
ATOM 724 N N . ALA A 1 96 ? 22.548 2.037 -23.468 1.00 87.00 96 ALA A N 1
ATOM 725 C CA . ALA A 1 96 ? 23.949 2.433 -23.573 1.00 87.00 96 ALA A CA 1
ATOM 726 C C . ALA A 1 96 ? 24.772 1.487 -24.467 1.00 87.00 96 ALA A C 1
ATOM 728 O O . ALA A 1 96 ? 25.654 1.951 -25.182 1.00 87.00 96 ALA A O 1
ATOM 729 N N . GLY A 1 97 ? 24.480 0.180 -24.456 1.00 88.44 97 GLY A N 1
ATOM 730 C CA . GLY A 1 97 ? 25.166 -0.800 -25.308 1.00 88.44 97 GLY A CA 1
ATOM 731 C C . GLY A 1 97 ? 24.655 -0.853 -26.753 1.00 88.44 97 GLY A C 1
ATOM 732 O O . GLY A 1 97 ? 25.413 -1.178 -27.661 1.00 88.44 97 GLY A O 1
ATOM 733 N N . SER A 1 98 ? 23.376 -0.537 -26.978 1.00 88.25 98 SER A N 1
ATOM 734 C CA . SER A 1 98 ? 22.730 -0.605 -28.300 1.00 88.25 98 SER A CA 1
ATOM 735 C C . SER A 1 98 ? 22.569 0.752 -28.994 1.00 88.25 98 SER A C 1
ATOM 737 O O . SER A 1 98 ? 22.235 0.784 -30.174 1.00 88.25 98 SER A O 1
ATOM 739 N N . PHE A 1 99 ? 22.761 1.863 -28.273 1.00 87.44 99 PHE A N 1
ATOM 740 C CA . PHE A 1 99 ? 22.452 3.244 -28.680 1.00 87.44 99 PHE A CA 1
ATOM 741 C C . PHE A 1 99 ? 20.981 3.498 -29.067 1.00 87.44 99 PHE A C 1
ATOM 743 O O . PHE A 1 99 ? 20.636 4.565 -29.577 1.00 87.44 99 PHE A O 1
ATOM 750 N N . ARG A 1 100 ? 20.079 2.554 -28.772 1.00 88.88 100 ARG A N 1
ATOM 751 C CA . ARG A 1 100 ? 18.639 2.634 -29.066 1.00 88.88 100 ARG A CA 1
ATOM 752 C C . ARG A 1 100 ? 17.864 3.172 -27.872 1.00 88.88 100 ARG A C 1
ATOM 754 O O . ARG A 1 100 ? 17.094 2.458 -27.224 1.00 88.88 100 ARG A O 1
ATOM 761 N N . PHE A 1 101 ? 18.119 4.432 -27.530 1.00 87.00 101 PHE A N 1
ATOM 762 C CA . PHE A 1 101 ? 17.531 5.060 -26.345 1.00 87.00 101 PHE A CA 1
ATOM 763 C C . PHE A 1 101 ? 16.008 5.153 -26.432 1.00 87.00 101 PHE A C 1
ATOM 765 O O . PHE A 1 101 ? 15.326 4.800 -25.473 1.00 87.00 101 PHE A O 1
ATOM 772 N N . PHE A 1 102 ? 15.477 5.586 -27.578 1.00 88.31 102 PHE A N 1
ATOM 773 C CA . PHE A 1 102 ? 14.041 5.790 -27.746 1.00 88.31 102 PHE A CA 1
ATOM 774 C C . PHE A 1 102 ? 13.267 4.481 -27.549 1.00 88.31 102 PHE A C 1
ATOM 776 O O . PHE A 1 102 ? 12.416 4.399 -26.668 1.00 88.31 102 PHE A O 1
ATOM 783 N N . GLU A 1 103 ? 13.623 3.424 -28.280 1.00 89.94 103 GLU A N 1
ATOM 784 C CA . GLU A 1 103 ? 12.905 2.149 -28.222 1.00 89.94 103 GLU A CA 1
ATOM 785 C C . GLU A 1 103 ? 13.029 1.479 -26.853 1.00 89.94 103 GLU A C 1
ATOM 787 O O . GLU A 1 103 ? 12.047 0.950 -26.328 1.00 89.94 103 GLU A O 1
ATOM 792 N N . THR A 1 104 ? 14.213 1.540 -26.239 1.00 89.81 104 THR A N 1
ATOM 793 C CA . THR A 1 104 ? 14.449 0.911 -24.935 1.00 89.81 104 THR A CA 1
ATOM 794 C C . THR A 1 104 ? 13.654 1.598 -23.824 1.00 89.81 104 THR A C 1
ATOM 796 O O . THR A 1 104 ? 13.031 0.922 -22.997 1.00 89.81 104 THR A O 1
ATOM 799 N N . TYR A 1 105 ? 13.613 2.935 -23.808 1.00 88.75 105 TYR A N 1
ATOM 800 C CA . TYR A 1 105 ? 12.815 3.665 -22.823 1.00 88.75 105 TYR A CA 1
ATOM 801 C C . TYR A 1 105 ? 11.314 3.549 -23.089 1.00 88.75 105 TYR A C 1
ATOM 803 O O . TYR A 1 105 ? 10.556 3.441 -22.126 1.00 88.75 105 TYR A O 1
ATOM 811 N N . SER A 1 106 ? 10.870 3.480 -24.350 1.00 91.19 106 SER A N 1
ATOM 812 C CA . SER A 1 106 ? 9.467 3.191 -24.671 1.00 91.19 106 SER A CA 1
ATOM 813 C C . SER A 1 106 ? 9.035 1.828 -24.127 1.00 91.19 106 SER A C 1
ATOM 815 O O . SER A 1 106 ? 8.011 1.742 -23.454 1.00 91.19 106 SER A O 1
ATOM 817 N N . ILE A 1 107 ? 9.828 0.770 -24.339 1.00 91.94 107 ILE A N 1
ATOM 818 C CA . ILE A 1 107 ? 9.537 -0.568 -23.794 1.00 91.94 107 ILE A CA 1
ATOM 819 C C . ILE A 1 107 ? 9.510 -0.536 -22.264 1.00 91.94 107 ILE A C 1
ATOM 821 O O . ILE A 1 107 ? 8.577 -1.053 -21.652 1.00 91.94 107 ILE A O 1
ATOM 825 N N . THR A 1 108 ? 10.496 0.115 -21.645 1.00 89.94 108 THR A N 1
ATOM 826 C CA . THR A 1 108 ? 10.551 0.285 -20.186 1.00 89.94 108 THR A CA 1
ATOM 827 C C . THR A 1 108 ? 9.279 0.964 -19.667 1.00 89.94 108 THR A C 1
ATOM 829 O O . THR A 1 108 ? 8.655 0.471 -18.727 1.00 89.94 108 THR A O 1
ATOM 832 N N . ALA A 1 109 ? 8.836 2.045 -20.317 1.00 89.38 109 ALA A N 1
ATOM 833 C CA . ALA A 1 109 ? 7.604 2.747 -19.970 1.00 89.38 109 ALA A CA 1
ATOM 834 C C . ALA A 1 109 ? 6.361 1.854 -20.120 1.00 89.38 109 ALA A C 1
ATOM 836 O O . ALA A 1 109 ? 5.513 1.842 -19.227 1.00 89.38 109 ALA A O 1
ATOM 837 N N . TYR A 1 110 ? 6.264 1.058 -21.190 1.00 93.62 110 TYR A N 1
ATOM 838 C CA . TYR A 1 110 ? 5.163 0.106 -21.367 1.00 93.62 110 TYR A CA 1
ATOM 839 C C . TYR A 1 110 ? 5.141 -0.981 -20.290 1.00 93.62 110 TYR A C 1
ATOM 841 O O . TYR A 1 110 ? 4.064 -1.324 -19.804 1.00 93.62 110 TYR A O 1
ATOM 849 N N . ILE A 1 111 ? 6.302 -1.486 -19.864 1.00 90.75 111 ILE A N 1
ATOM 850 C CA . ILE A 1 111 ? 6.394 -2.452 -18.760 1.00 90.75 111 ILE A CA 1
ATOM 851 C C . ILE A 1 111 ? 5.838 -1.836 -17.473 1.00 90.75 111 ILE A C 1
ATOM 853 O O . ILE A 1 111 ? 4.957 -2.427 -16.844 1.00 90.75 111 ILE A O 1
ATOM 857 N N . TYR A 1 112 ? 6.288 -0.630 -17.107 1.00 89.44 112 TYR A N 1
ATOM 858 C CA . TYR A 1 112 ? 5.764 0.068 -15.930 1.00 89.44 112 TYR A CA 1
ATOM 859 C C . TYR A 1 112 ? 4.270 0.376 -16.055 1.00 89.44 112 TYR A C 1
ATOM 861 O O . TYR A 1 112 ? 3.550 0.277 -15.060 1.00 89.44 112 TYR A O 1
ATOM 869 N N . LEU A 1 113 ? 3.780 0.703 -17.253 1.00 91.12 113 LEU A N 1
ATOM 870 C CA . LEU A 1 113 ? 2.361 0.953 -17.500 1.00 91.12 113 LEU A CA 1
ATOM 871 C C . LEU A 1 113 ? 1.521 -0.307 -17.272 1.00 91.12 113 LEU A C 1
ATOM 873 O O . LEU A 1 113 ? 0.553 -0.253 -16.517 1.00 91.12 113 LEU A O 1
ATOM 877 N N . ILE A 1 114 ? 1.898 -1.439 -17.875 1.00 93.94 114 ILE A N 1
ATOM 878 C CA . ILE A 1 114 ? 1.190 -2.720 -17.720 1.00 93.94 114 ILE A CA 1
ATOM 879 C C . ILE A 1 114 ? 1.157 -3.126 -16.249 1.00 93.94 114 ILE A C 1
ATOM 881 O O . ILE A 1 114 ? 0.111 -3.511 -15.729 1.00 93.94 114 ILE A O 1
ATOM 885 N N . LEU A 1 115 ? 2.288 -2.995 -15.565 1.00 90.25 115 LEU A N 1
ATOM 886 C CA . LEU A 1 115 ? 2.418 -3.366 -14.167 1.00 90.25 115 LEU A CA 1
ATOM 887 C C . LEU A 1 115 ? 1.607 -2.436 -13.247 1.00 90.25 115 LEU A C 1
ATOM 889 O O . LEU A 1 115 ? 0.877 -2.915 -12.379 1.00 90.25 115 LEU A O 1
ATOM 893 N N . THR A 1 116 ? 1.626 -1.124 -13.495 1.00 90.12 116 THR A N 1
ATOM 894 C CA . THR A 1 116 ? 0.815 -0.144 -12.750 1.00 90.12 116 THR A CA 1
ATOM 895 C C . THR A 1 116 ? -0.681 -0.367 -12.968 1.00 90.12 116 THR A C 1
ATOM 897 O O . THR A 1 116 ? -1.452 -0.398 -12.007 1.00 90.12 116 THR A O 1
ATOM 900 N N . VAL A 1 117 ? -1.116 -0.530 -14.221 1.00 91.75 117 VAL A N 1
ATOM 901 C CA . VAL A 1 117 ? -2.524 -0.776 -14.561 1.00 91.75 117 VAL A CA 1
ATOM 902 C C . VAL A 1 117 ? -2.983 -2.118 -13.995 1.00 91.75 117 VAL A C 1
ATOM 904 O O . VAL A 1 117 ? -4.047 -2.178 -13.384 1.00 91.75 117 VAL A O 1
ATOM 907 N N . GLY A 1 118 ? -2.173 -3.172 -14.120 1.00 93.81 118 GLY A N 1
ATOM 908 C CA . GLY A 1 118 ? -2.469 -4.494 -13.570 1.00 93.81 118 GLY A CA 1
ATOM 909 C C . GLY A 1 118 ? -2.683 -4.459 -12.057 1.00 93.81 118 GLY A C 1
ATOM 910 O O . GLY A 1 118 ? -3.716 -4.925 -11.572 1.00 93.81 118 GLY A O 1
ATOM 911 N N . LEU A 1 119 ? -1.768 -3.830 -11.312 1.00 90.50 119 LEU A N 1
ATOM 912 C CA . LEU A 1 119 ? -1.913 -3.668 -9.862 1.00 90.50 119 LEU A CA 1
ATOM 913 C C . LEU A 1 119 ? -3.119 -2.793 -9.493 1.00 90.50 119 LEU A C 1
ATOM 915 O O . LEU A 1 119 ? -3.861 -3.135 -8.575 1.00 90.50 119 LEU A O 1
ATOM 919 N N . SER A 1 120 ? -3.371 -1.712 -10.236 1.00 89.06 120 SER A N 1
ATOM 920 C CA . SER A 1 120 ? -4.530 -0.836 -10.004 1.00 89.06 120 SER A CA 1
ATOM 921 C C . SER A 1 120 ? -5.856 -1.574 -10.213 1.00 89.06 120 SER A C 1
ATOM 923 O O . SER A 1 120 ? -6.807 -1.390 -9.453 1.00 89.06 120 SER A O 1
ATOM 925 N N . LEU A 1 121 ? -5.942 -2.431 -11.235 1.00 91.94 121 LEU A N 1
ATOM 926 C CA . LEU A 1 121 ? -7.119 -3.263 -11.490 1.00 91.94 121 LEU A CA 1
ATOM 927 C C . LEU A 1 121 ? -7.308 -4.329 -10.405 1.00 91.94 121 LEU A C 1
ATOM 929 O O . LEU A 1 121 ? -8.441 -4.541 -9.965 1.00 91.94 121 LEU A O 1
ATOM 933 N N . ALA A 1 122 ? -6.221 -4.959 -9.948 1.00 90.31 122 ALA A N 1
ATOM 934 C CA . ALA A 1 122 ? -6.251 -5.913 -8.841 1.00 90.31 122 ALA A CA 1
ATOM 935 C C . ALA A 1 122 ? -6.723 -5.248 -7.537 1.00 90.31 122 ALA A C 1
ATOM 937 O O . ALA A 1 122 ? -7.603 -5.781 -6.858 1.00 90.31 122 ALA A O 1
ATOM 938 N N . LEU A 1 123 ? -6.226 -4.044 -7.238 1.00 89.25 123 LEU A N 1
ATOM 939 C CA . LEU A 1 123 ? -6.662 -3.251 -6.091 1.00 89.25 123 LEU A CA 1
ATOM 940 C C . LEU A 1 123 ? -8.149 -2.898 -6.186 1.00 89.25 123 LEU A C 1
ATOM 942 O O . LEU A 1 123 ? -8.907 -3.169 -5.261 1.00 89.25 123 LEU A O 1
ATOM 946 N N . ARG A 1 124 ? -8.607 -2.407 -7.343 1.00 88.81 124 ARG A N 1
ATOM 947 C CA . ARG A 1 124 ? -10.036 -2.133 -7.580 1.00 88.81 124 ARG A CA 1
ATOM 948 C C . ARG A 1 124 ? -10.908 -3.378 -7.433 1.00 88.81 124 ARG A C 1
ATOM 950 O O . ARG A 1 124 ? -12.092 -3.269 -7.118 1.00 88.81 124 ARG A O 1
ATOM 957 N N . ALA A 1 125 ? -10.393 -4.566 -7.747 1.00 88.69 125 ALA A N 1
ATOM 958 C CA . ALA A 1 125 ? -11.119 -5.816 -7.533 1.00 88.69 125 ALA A CA 1
ATOM 959 C C . ALA A 1 125 ? -11.202 -6.170 -6.038 1.00 88.69 125 ALA A C 1
ATOM 961 O O . ALA A 1 125 ? -12.268 -6.576 -5.574 1.00 88.69 125 ALA A O 1
ATOM 962 N N . LEU A 1 126 ? -10.116 -5.966 -5.286 1.00 87.44 126 LEU A N 1
ATOM 963 C CA . LEU A 1 126 ? -10.078 -6.139 -3.832 1.00 87.44 126 LEU A CA 1
ATOM 964 C C . LEU A 1 126 ? -11.039 -5.173 -3.123 1.00 87.44 126 LEU A C 1
ATOM 966 O O . LEU A 1 126 ? -11.866 -5.611 -2.326 1.00 87.44 126 LEU A O 1
ATOM 970 N N . GLU A 1 127 ? -10.995 -3.886 -3.466 1.00 86.69 127 GLU A N 1
ATOM 971 C CA . GLU A 1 127 ? -11.885 -2.858 -2.914 1.00 86.69 127 GLU A CA 1
ATOM 972 C C . GLU A 1 127 ? -13.358 -3.192 -3.156 1.00 86.69 127 GLU A C 1
ATOM 974 O O . GLU A 1 127 ? -14.172 -3.137 -2.235 1.00 86.69 127 GLU A O 1
ATOM 979 N N . ARG A 1 128 ? -13.705 -3.613 -4.381 1.00 87.00 128 ARG A N 1
ATOM 980 C CA . ARG A 1 128 ? -15.073 -4.035 -4.721 1.00 87.00 128 ARG A CA 1
ATOM 981 C C . ARG A 1 128 ? -15.545 -5.222 -3.882 1.00 87.00 128 ARG A C 1
ATOM 983 O O . ARG A 1 128 ? -16.715 -5.261 -3.510 1.00 87.00 128 ARG A O 1
ATOM 990 N N . ARG A 1 129 ? -14.664 -6.178 -3.568 1.00 84.81 129 ARG A N 1
ATOM 991 C CA . ARG A 1 129 ? -14.998 -7.310 -2.687 1.00 84.81 129 ARG A CA 1
ATOM 992 C C . ARG A 1 129 ? -15.227 -6.863 -1.243 1.00 84.81 129 ARG A C 1
ATOM 994 O O . ARG A 1 129 ? -16.193 -7.308 -0.636 1.00 84.81 129 ARG A O 1
ATOM 1001 N N . LEU A 1 130 ? -14.391 -5.964 -0.724 1.00 81.75 130 LEU A N 1
ATOM 1002 C CA . LEU A 1 130 ? -14.526 -5.434 0.638 1.00 81.75 130 LEU A CA 1
ATOM 1003 C C . LEU A 1 130 ? -15.793 -4.584 0.818 1.00 81.75 130 LEU A C 1
ATOM 1005 O O . LEU A 1 130 ? -16.413 -4.637 1.877 1.00 81.75 130 LEU A O 1
ATOM 1009 N N . ARG A 1 131 ? -16.199 -3.833 -0.215 1.00 79.00 131 ARG A N 1
ATOM 1010 C CA . ARG A 1 131 ? -17.432 -3.028 -0.200 1.00 79.00 131 ARG A CA 1
ATOM 1011 C C . ARG A 1 131 ? -18.701 -3.878 -0.198 1.00 79.00 131 ARG A C 1
ATOM 1013 O O . ARG A 1 131 ? -19.622 -3.565 0.541 1.00 79.00 131 ARG A O 1
ATOM 1020 N N . ARG A 1 132 ? -18.737 -4.968 -0.975 1.00 73.75 132 ARG A N 1
ATOM 1021 C CA . ARG A 1 132 ? -19.901 -5.875 -1.018 1.00 73.75 132 ARG A CA 1
ATOM 1022 C C . ARG A 1 132 ? -20.210 -6.509 0.339 1.00 73.75 132 ARG A C 1
ATOM 1024 O O . ARG A 1 132 ? -21.371 -6.649 0.674 1.00 73.75 132 ARG A O 1
ATOM 1031 N N . GLN A 1 133 ? -19.190 -6.804 1.148 1.00 64.12 133 GLN A N 1
ATOM 1032 C CA . GLN A 1 133 ? -19.375 -7.315 2.515 1.00 64.12 133 GLN A CA 1
ATOM 1033 C C . GLN A 1 133 ? -19.951 -6.286 3.510 1.00 64.12 133 GLN A C 1
ATOM 1035 O O . GLN A 1 133 ? -20.142 -6.632 4.669 1.00 64.12 133 GLN A O 1
ATOM 1040 N N . HIS A 1 134 ? -20.131 -5.022 3.110 1.00 54.12 134 HIS A N 1
ATOM 1041 C CA . HIS A 1 134 ? -20.685 -3.953 3.952 1.00 54.12 134 HIS A CA 1
ATOM 1042 C C . HIS A 1 134 ? -22.153 -3.628 3.641 1.00 54.12 134 HIS A C 1
ATOM 1044 O O . HIS A 1 134 ? -22.778 -2.923 4.428 1.00 54.12 134 HIS A O 1
ATOM 1050 N N . GLU A 1 135 ? -22.669 -4.060 2.487 1.00 52.25 135 GLU A N 1
ATOM 1051 C CA . GLU A 1 135 ? -24.053 -3.802 2.056 1.00 52.25 135 GLU A CA 1
ATOM 1052 C C . GLU A 1 135 ? -25.007 -4.964 2.408 1.00 52.25 135 GLU A C 1
ATOM 1054 O O . GLU A 1 135 ? -26.220 -4.796 2.299 1.00 52.25 135 GLU A O 1
ATOM 1059 N N . GLU A 1 136 ? -24.468 -6.103 2.859 1.00 40.62 136 GLU A N 1
ATOM 1060 C CA . GLU A 1 136 ? -25.188 -7.266 3.413 1.00 40.62 136 GLU A CA 1
ATOM 1061 C C . GLU A 1 136 ? -25.107 -7.287 4.946 1.00 40.62 136 GLU A C 1
ATOM 1063 O O . GLU A 1 136 ? -26.132 -7.622 5.582 1.00 40.62 136 GLU A O 1
#

pLDDT: mean 87.61, std 8.97, range [40.62, 96.5]